Protein AF-B0WN10-F1 (afdb_monomer_lite)

Organism: Culex quinquefasciatus (NCBI:txid7176)

Sequence (92 aa):
MTGKKSQITLYSRMWEYMNSRKHVFVKTYDEGIRRVRTSKGKYALLIESPKNDYTNEREPCDTMKVGRNLDAKGFGIATPLGSPLRENWVAF

Structure (mmCIF, N/CA/C/O backbone):
data_AF-B0WN10-F1
#
_entry.id   AF-B0WN10-F1
#
loop_
_atom_site.group_PDB
_atom_site.id
_atom_site.type_symbol
_atom_site.label_atom_id
_atom_site.label_alt_id
_atom_site.label_comp_id
_atom_site.label_asym_id
_atom_site.label_entity_id
_atom_site.label_seq_id
_atom_site.pdbx_PDB_ins_code
_atom_site.Cartn_x
_atom_site.Cartn_y
_atom_site.Cartn_z
_atom_site.occupancy
_atom_site.B_iso_or_equiv
_atom_site.auth_seq_id
_atom_site.auth_comp_id
_atom_site.auth_asym_id
_atom_site.auth_atom_id
_atom_site.pdbx_PDB_model_num
ATOM 1 N N . MET A 1 1 ? 6.554 -2.924 -0.831 1.00 52.62 1 MET A N 1
ATOM 2 C CA . MET A 1 1 ? 7.640 -3.129 0.156 1.00 52.62 1 MET A CA 1
ATOM 3 C C . MET A 1 1 ? 7.635 -4.593 0.587 1.00 52.62 1 MET A C 1
ATOM 5 O O . MET A 1 1 ? 6.658 -5.024 1.180 1.00 52.62 1 MET A O 1
ATOM 9 N N . THR A 1 2 ? 8.643 -5.402 0.252 1.00 58.62 2 THR A N 1
ATOM 10 C CA . THR A 1 2 ? 8.702 -6.793 0.745 1.00 58.62 2 THR A CA 1
ATOM 11 C C . THR A 1 2 ? 9.470 -6.813 2.060 1.00 58.62 2 THR A C 1
ATOM 13 O O . THR A 1 2 ? 10.690 -6.963 2.056 1.00 58.62 2 THR A O 1
ATOM 16 N N . GLY A 1 3 ? 8.771 -6.642 3.186 1.00 63.41 3 GLY A N 1
ATOM 17 C CA . GLY A 1 3 ? 9.400 -6.610 4.514 1.00 63.41 3 GLY A CA 1
ATOM 18 C C . GLY A 1 3 ? 10.232 -7.861 4.836 1.00 63.41 3 GLY A C 1
ATOM 19 O O . GLY A 1 3 ? 11.244 -7.757 5.514 1.00 63.41 3 GLY A O 1
ATOM 20 N N . LYS A 1 4 ? 9.909 -9.009 4.216 1.00 62.97 4 LYS A N 1
ATOM 21 C CA . LYS A 1 4 ? 10.691 -10.259 4.278 1.00 62.97 4 LYS A CA 1
ATOM 22 C C . LYS A 1 4 ? 12.164 -10.119 3.848 1.00 62.97 4 LYS A C 1
ATOM 24 O O . LYS A 1 4 ? 12.982 -10.927 4.264 1.00 62.97 4 LYS A O 1
ATOM 29 N N . LYS A 1 5 ? 12.499 -9.147 2.989 1.00 67.81 5 LYS A N 1
ATOM 30 C CA . LYS A 1 5 ? 13.864 -8.922 2.466 1.00 67.81 5 LYS A CA 1
ATOM 31 C C . LYS A 1 5 ? 14.514 -7.640 3.002 1.00 67.81 5 LYS A C 1
ATOM 33 O O . LYS A 1 5 ? 15.558 -7.235 2.500 1.00 67.81 5 LYS A O 1
ATOM 38 N N . SER A 1 6 ? 13.881 -6.960 3.956 1.00 77.50 6 SER A N 1
ATOM 39 C CA . SER A 1 6 ? 14.424 -5.713 4.488 1.00 77.50 6 SER A CA 1
ATOM 40 C C . SER A 1 6 ? 15.628 -5.976 5.392 1.00 77.50 6 SER A C 1
ATOM 42 O O . SER A 1 6 ? 15.551 -6.805 6.291 1.00 77.50 6 SER A O 1
ATOM 44 N N . GLN A 1 7 ? 16.708 -5.217 5.193 1.00 78.75 7 GLN A N 1
ATOM 45 C CA . GLN A 1 7 ? 17.874 -5.189 6.092 1.00 78.75 7 GLN A CA 1
ATOM 46 C C . GLN A 1 7 ? 17.693 -4.199 7.257 1.00 78.75 7 GLN A C 1
ATOM 48 O O . GLN A 1 7 ? 18.504 -4.141 8.174 1.00 78.75 7 GLN A O 1
ATOM 53 N N . ILE A 1 8 ? 16.616 -3.406 7.236 1.00 85.62 8 ILE A N 1
ATOM 54 C CA . ILE A 1 8 ? 16.276 -2.460 8.302 1.00 85.62 8 ILE A CA 1
ATOM 55 C C . ILE A 1 8 ? 15.423 -3.179 9.350 1.00 85.62 8 ILE A C 1
ATOM 57 O O . ILE A 1 8 ? 14.288 -3.570 9.059 1.00 85.62 8 ILE A O 1
ATOM 61 N N . THR A 1 9 ? 15.942 -3.278 10.578 1.00 88.75 9 THR A N 1
ATOM 62 C CA . THR A 1 9 ? 15.335 -3.995 11.718 1.00 88.75 9 THR A CA 1
ATOM 63 C C . THR A 1 9 ? 13.883 -3.600 11.984 1.00 88.75 9 THR A C 1
ATOM 65 O O . THR A 1 9 ? 13.048 -4.453 12.281 1.00 88.75 9 THR A O 1
ATOM 68 N N . LEU A 1 10 ? 13.553 -2.311 11.850 1.00 89.88 10 LEU A N 1
ATOM 69 C CA . LEU A 1 10 ? 12.189 -1.813 12.042 1.00 89.88 10 LEU A CA 1
ATOM 70 C C . LEU A 1 10 ? 11.197 -2.467 11.067 1.00 89.88 10 LEU A C 1
ATOM 72 O O . LEU A 1 10 ? 10.134 -2.929 11.475 1.00 89.88 10 LEU A O 1
ATOM 76 N N . TYR A 1 11 ? 11.551 -2.547 9.786 1.00 90.88 11 TYR A N 1
ATOM 77 C CA . TYR A 1 11 ? 10.683 -3.110 8.752 1.00 90.88 11 TYR A CA 1
ATOM 78 C C . TYR A 1 11 ? 10.552 -4.630 8.872 1.00 90.88 11 TYR A C 1
ATOM 80 O O . TYR A 1 11 ? 9.488 -5.174 8.571 1.00 90.88 11 TYR A O 1
ATOM 88 N N . SER A 1 12 ? 11.592 -5.306 9.363 1.00 90.38 12 SER A N 1
ATOM 89 C CA . SER A 1 12 ? 11.540 -6.737 9.676 1.00 90.38 12 SER A CA 1
ATOM 90 C C . SER A 1 12 ? 10.549 -7.017 10.810 1.00 90.38 12 SER A C 1
ATOM 92 O O . SER A 1 12 ? 9.679 -7.872 10.660 1.00 90.38 12 SER A O 1
ATOM 94 N N . ARG A 1 13 ? 10.564 -6.212 11.884 1.00 92.38 13 ARG A N 1
ATOM 95 C CA . ARG A 1 13 ? 9.573 -6.308 12.976 1.00 92.38 13 ARG A CA 1
ATOM 96 C C . ARG A 1 13 ? 8.144 -6.023 12.502 1.00 92.38 13 ARG A C 1
ATOM 98 O O . ARG A 1 13 ? 7.214 -6.740 12.867 1.00 92.38 13 ARG A O 1
ATOM 105 N N . MET A 1 14 ? 7.954 -5.005 11.656 1.00 93.38 14 MET A N 1
ATOM 106 C CA . MET A 1 14 ? 6.645 -4.732 11.040 1.00 93.38 14 MET A CA 1
ATOM 107 C C . MET A 1 14 ? 6.156 -5.933 10.220 1.00 93.38 14 MET A C 1
ATOM 109 O O . MET A 1 14 ? 4.986 -6.310 10.296 1.00 93.38 14 MET A O 1
ATOM 113 N N . TRP A 1 15 ? 7.050 -6.555 9.449 1.00 92.75 15 TRP A N 1
ATOM 114 C CA . TRP A 1 15 ? 6.734 -7.747 8.671 1.00 92.75 15 TRP A CA 1
ATOM 115 C C . TRP A 1 15 ? 6.343 -8.936 9.547 1.00 92.75 15 TRP A C 1
ATOM 117 O O . TRP A 1 15 ? 5.345 -9.583 9.249 1.00 92.75 15 TRP A O 1
ATOM 127 N N . GLU A 1 16 ? 7.065 -9.213 10.631 1.00 93.56 16 GLU A N 1
ATOM 128 C CA . GLU A 1 16 ? 6.724 -10.282 11.582 1.00 93.56 16 GLU A CA 1
ATOM 129 C C . GLU A 1 16 ? 5.330 -10.081 12.194 1.00 93.56 16 GLU A C 1
ATOM 131 O O . GLU A 1 16 ? 4.519 -11.016 12.248 1.00 93.56 16 GLU A O 1
ATOM 136 N N . TYR A 1 17 ? 5.004 -8.843 12.578 1.00 95.12 17 TYR A N 1
ATOM 137 C CA . TYR A 1 17 ? 3.680 -8.490 13.088 1.00 95.12 17 TYR A CA 1
ATOM 138 C C . TYR A 1 17 ? 2.576 -8.762 12.058 1.00 95.12 17 TYR A C 1
ATOM 140 O O . TYR A 1 17 ? 1.566 -9.386 12.392 1.00 95.12 17 TYR A O 1
ATOM 148 N N . MET A 1 18 ? 2.769 -8.328 10.807 1.00 95.50 18 MET A N 1
ATOM 149 C CA . MET A 1 18 ? 1.791 -8.549 9.737 1.00 95.50 18 MET A CA 1
ATOM 150 C C . MET A 1 18 ? 1.692 -10.030 9.358 1.00 95.50 18 MET A C 1
ATOM 152 O O . MET A 1 18 ? 0.601 -10.573 9.208 1.00 95.50 18 MET A O 1
ATOM 156 N N . ASN A 1 19 ? 2.826 -10.722 9.248 1.00 93.62 19 ASN A N 1
ATOM 157 C CA . ASN A 1 19 ? 2.882 -12.112 8.812 1.00 93.62 19 ASN A CA 1
ATOM 158 C C . ASN A 1 19 ? 2.239 -13.078 9.820 1.00 93.62 19 ASN A C 1
ATOM 160 O O . ASN A 1 19 ? 1.630 -14.061 9.390 1.00 93.62 19 ASN A O 1
ATOM 164 N N . SER A 1 20 ? 2.335 -12.783 11.122 1.00 96.62 20 SER A N 1
ATOM 165 C CA . SER A 1 20 ? 1.654 -13.530 12.192 1.00 96.62 20 SER A CA 1
ATOM 166 C C . SER A 1 20 ? 0.142 -13.270 12.256 1.00 96.62 20 SER A C 1
ATOM 168 O O . SER A 1 20 ? -0.589 -14.063 12.844 1.00 96.62 20 SER A O 1
ATOM 170 N N . ARG A 1 21 ? -0.363 -12.200 11.624 1.00 96.75 21 ARG A N 1
ATOM 171 C CA . ARG A 1 21 ? -1.780 -11.799 11.656 1.00 96.75 21 ARG A CA 1
ATOM 172 C C . ARG A 1 21 ? -2.349 -11.680 10.249 1.00 96.75 21 ARG A C 1
ATOM 174 O O . ARG A 1 21 ? -2.548 -10.587 9.737 1.00 96.75 21 ARG A O 1
ATOM 181 N N . LYS A 1 22 ? -2.688 -12.811 9.627 1.00 94.25 22 LYS A N 1
ATOM 182 C CA . LYS A 1 22 ? -3.160 -12.842 8.226 1.00 94.25 22 LYS A CA 1
ATOM 183 C C . LYS A 1 22 ? -4.356 -11.925 7.936 1.00 94.25 22 LYS A C 1
ATOM 185 O O . LYS A 1 22 ? -4.463 -11.403 6.835 1.00 94.25 2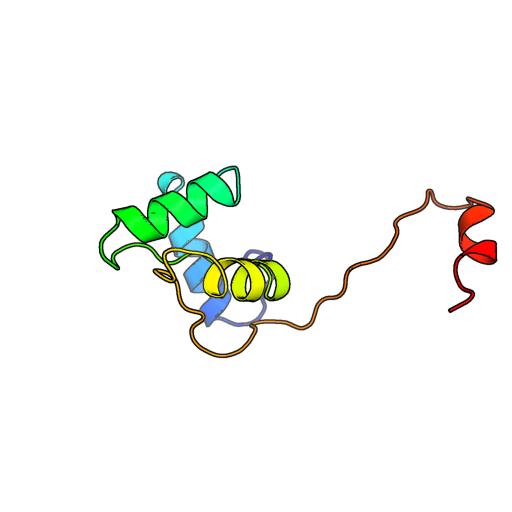2 LYS A O 1
ATOM 190 N N . HIS A 1 23 ? -5.204 -11.670 8.930 1.00 95.06 23 HIS A N 1
ATOM 191 C CA . HIS A 1 23 ? -6.368 -10.794 8.802 1.00 95.06 23 HIS A CA 1
ATOM 192 C C . HIS A 1 23 ? -6.029 -9.305 8.603 1.00 95.06 23 HIS A C 1
ATOM 194 O O . HIS A 1 23 ? -6.952 -8.525 8.388 1.00 95.06 23 HIS A O 1
ATOM 200 N N . VAL A 1 24 ? -4.769 -8.860 8.724 1.00 96.75 24 VAL A N 1
ATOM 201 C CA . VAL A 1 24 ? -4.394 -7.450 8.468 1.00 96.75 24 VAL A CA 1
ATOM 202 C C . VAL A 1 24 ? -4.182 -7.155 6.982 1.00 96.75 24 VAL A C 1
ATOM 204 O O . VAL A 1 24 ? -4.205 -5.989 6.589 1.00 96.75 24 VAL A O 1
ATOM 207 N N . PHE A 1 25 ? -3.997 -8.195 6.163 1.00 97.19 25 PHE A N 1
ATOM 208 C CA . PHE A 1 25 ? -3.878 -8.071 4.715 1.00 97.19 25 PHE A CA 1
ATOM 209 C C . PHE A 1 25 ? -5.255 -7.916 4.065 1.00 97.19 25 PHE A C 1
ATOM 211 O O . PHE A 1 25 ? -6.252 -8.441 4.558 1.00 97.19 25 PHE A O 1
ATOM 218 N N . VAL A 1 26 ? -5.280 -7.205 2.943 1.00 97.62 26 VAL A N 1
ATOM 219 C CA . VAL A 1 26 ? -6.451 -6.979 2.088 1.00 97.62 26 VAL A CA 1
ATOM 220 C C . VAL A 1 26 ? -6.087 -7.350 0.654 1.00 97.62 26 VAL A C 1
ATOM 222 O O . VAL A 1 26 ? -4.904 -7.361 0.302 1.00 97.62 26 VAL A O 1
ATOM 225 N N . LYS A 1 27 ? -7.079 -7.679 -0.174 1.00 96.62 27 LYS A N 1
ATOM 226 C CA . LYS A 1 27 ? -6.843 -8.134 -1.555 1.00 96.62 27 LYS A CA 1
ATOM 227 C C . LYS A 1 27 ? -6.763 -6.988 -2.557 1.00 96.62 27 LYS A C 1
ATOM 229 O O . LYS A 1 27 ? -6.123 -7.134 -3.592 1.00 96.62 27 LYS A O 1
ATOM 234 N N . THR A 1 28 ? -7.434 -5.875 -2.271 1.00 97.81 28 THR A N 1
ATOM 235 C CA . THR A 1 28 ? -7.560 -4.736 -3.190 1.00 97.81 28 THR A CA 1
ATOM 236 C C . THR A 1 28 ? -7.361 -3.410 -2.465 1.00 97.81 28 THR A C 1
ATOM 238 O O . THR A 1 28 ? -7.519 -3.327 -1.243 1.00 97.81 28 THR A O 1
ATOM 241 N N . TYR A 1 29 ? -7.048 -2.355 -3.224 1.00 96.94 29 TYR A N 1
ATOM 242 C CA . TYR A 1 29 ? -6.957 -1.002 -2.674 1.00 96.94 29 TYR A CA 1
ATOM 243 C C . TYR A 1 29 ? -8.280 -0.549 -2.058 1.00 96.94 29 TYR A C 1
ATOM 245 O O . TYR A 1 29 ? -8.271 -0.045 -0.941 1.00 96.94 29 TYR A O 1
ATO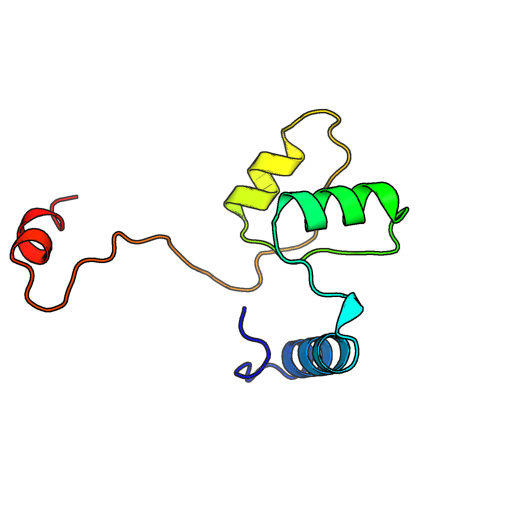M 253 N N . ASP A 1 30 ? -9.406 -0.771 -2.737 1.00 97.12 30 ASP A N 1
ATOM 254 C CA . ASP A 1 30 ? -10.713 -0.294 -2.271 1.00 97.12 30 ASP A CA 1
ATOM 255 C C . ASP A 1 30 ? -11.132 -0.969 -0.960 1.00 97.12 30 ASP A C 1
ATOM 257 O O . ASP A 1 30 ? -11.645 -0.311 -0.053 1.00 97.12 30 ASP A O 1
ATOM 261 N N . GLU A 1 31 ? -10.839 -2.265 -0.805 1.00 98.12 31 GLU A N 1
ATOM 262 C CA . GLU A 1 31 ? -11.033 -2.978 0.459 1.00 98.12 31 GLU A CA 1
ATOM 263 C C . GLU A 1 31 ? -10.199 -2.354 1.587 1.00 98.12 31 GLU A C 1
ATOM 265 O O . GLU A 1 31 ? -10.723 -2.095 2.674 1.00 98.12 31 GLU A O 1
ATOM 270 N N . GLY A 1 32 ? -8.918 -2.079 1.322 1.00 97.81 32 GLY A N 1
ATOM 271 C CA . GLY A 1 32 ? -8.008 -1.445 2.274 1.00 97.81 32 GLY A CA 1
ATOM 272 C C . GLY A 1 32 ? -8.440 -0.036 2.667 1.00 97.81 32 GLY A C 1
ATOM 273 O O . GLY A 1 32 ? -8.499 0.273 3.856 1.00 97.81 32 GLY A O 1
ATOM 274 N N . ILE A 1 33 ? -8.783 0.800 1.687 1.00 97.81 33 ILE A N 1
ATOM 275 C CA . ILE A 1 33 ? -9.228 2.185 1.891 1.00 97.81 33 ILE A CA 1
ATOM 276 C C . ILE A 1 33 ? -10.520 2.196 2.707 1.00 97.81 33 ILE A C 1
ATOM 278 O O . ILE A 1 33 ? -10.605 2.885 3.723 1.00 97.81 33 ILE A O 1
ATOM 282 N N . ARG A 1 34 ? -11.508 1.369 2.339 1.00 97.81 34 ARG A N 1
ATOM 283 C CA . ARG A 1 34 ? -12.749 1.231 3.113 1.00 97.81 34 ARG A CA 1
ATOM 284 C C . ARG A 1 34 ? -12.459 0.807 4.549 1.00 97.81 34 ARG A C 1
ATOM 286 O O . ARG A 1 34 ? -13.038 1.366 5.474 1.00 97.81 34 ARG A O 1
ATOM 293 N N . ARG A 1 35 ? -11.543 -0.143 4.751 1.00 98.19 35 ARG A N 1
ATOM 294 C CA . ARG A 1 35 ? -11.167 -0.601 6.091 1.00 98.19 35 ARG A CA 1
ATOM 295 C C . ARG A 1 35 ? -10.526 0.507 6.919 1.00 98.19 35 ARG A C 1
ATOM 297 O O . ARG A 1 35 ? -10.853 0.604 8.098 1.00 98.19 35 ARG A O 1
ATOM 304 N N . VAL A 1 36 ? -9.659 1.340 6.341 1.00 98.06 36 VAL A N 1
ATOM 305 C CA . VAL A 1 36 ? -9.108 2.525 7.028 1.00 98.06 36 VAL A CA 1
ATOM 306 C C . VAL A 1 36 ? -10.248 3.425 7.511 1.00 98.06 36 VAL A C 1
ATOM 308 O O . VAL A 1 36 ? -10.326 3.708 8.708 1.00 98.06 36 VAL A O 1
ATOM 311 N N . ARG A 1 37 ? -11.183 3.770 6.616 1.00 97.38 37 ARG A N 1
ATOM 312 C CA . ARG A 1 37 ? -12.335 4.642 6.907 1.00 97.38 37 ARG A CA 1
ATOM 313 C C . ARG A 1 37 ? -13.216 4.104 8.036 1.00 97.38 37 ARG A C 1
ATOM 315 O O . ARG A 1 37 ? -13.567 4.827 8.964 1.00 97.38 37 ARG A O 1
ATOM 322 N N . THR A 1 38 ? -13.536 2.811 8.016 1.00 97.62 38 THR A N 1
ATOM 323 C CA . THR A 1 38 ? -14.448 2.207 9.002 1.00 97.62 38 THR A CA 1
ATOM 324 C C . THR A 1 38 ? -13.776 1.833 10.323 1.00 97.62 38 THR A C 1
ATOM 326 O O . THR A 1 38 ? -14.467 1.554 11.300 1.00 97.62 38 THR A O 1
ATOM 329 N N . SER A 1 39 ? -12.440 1.813 10.387 1.00 97.50 39 SER A N 1
ATOM 330 C CA . SER A 1 39 ? -11.699 1.355 11.575 1.00 97.50 39 SER A CA 1
ATOM 331 C C . SER A 1 39 ? -11.473 2.435 12.634 1.00 97.50 39 SER A C 1
ATOM 333 O O . SER A 1 39 ? -10.814 2.153 13.634 1.00 97.50 39 SER A O 1
ATOM 335 N N . LYS A 1 40 ? -11.977 3.664 12.448 1.00 95.44 40 LYS A N 1
ATOM 336 C CA . LYS A 1 40 ? -11.870 4.761 13.435 1.00 95.44 40 LYS A CA 1
ATOM 337 C C . LYS A 1 40 ? -10.428 4.966 13.943 1.00 95.44 40 LYS A C 1
ATOM 339 O O . LYS A 1 40 ? -10.176 5.026 15.146 1.00 95.44 40 LYS A O 1
ATOM 344 N N . GLY A 1 41 ? -9.461 4.968 13.020 1.00 95.06 41 GLY A N 1
ATOM 345 C CA . GLY A 1 41 ? -8.033 5.141 13.325 1.00 95.06 41 GLY A CA 1
ATOM 346 C C . GLY A 1 41 ? -7.318 3.912 13.906 1.00 95.06 41 GLY A C 1
ATOM 347 O O . GLY A 1 41 ? -6.165 4.015 14.314 1.00 95.06 41 GLY A O 1
ATOM 348 N N . LYS A 1 42 ? -7.962 2.737 13.958 1.00 96.81 42 LYS A N 1
ATOM 349 C CA . LYS A 1 42 ? -7.352 1.483 14.454 1.00 96.81 42 LYS A CA 1
ATOM 350 C C . LYS A 1 42 ? -6.698 0.626 13.368 1.00 96.81 42 LYS A C 1
ATOM 352 O O . LYS A 1 42 ? -6.155 -0.432 13.672 1.00 96.81 42 LYS A O 1
ATOM 357 N N . TYR A 1 43 ? -6.740 1.073 12.115 1.00 97.44 43 TYR A N 1
ATOM 358 C CA . TYR A 1 43 ? -6.102 0.406 10.986 1.00 97.44 43 TYR A CA 1
ATOM 359 C C . TYR A 1 43 ? -5.380 1.433 10.117 1.00 97.44 43 TYR A C 1
ATOM 361 O O . TYR A 1 43 ? -5.976 2.429 9.712 1.00 97.44 43 TYR A O 1
ATOM 369 N N . ALA A 1 44 ? -4.107 1.168 9.830 1.00 97.19 44 ALA A N 1
ATOM 370 C CA . ALA A 1 44 ? -3.298 1.926 8.888 1.00 97.19 44 ALA A CA 1
ATOM 371 C C . ALA A 1 44 ? -2.968 1.036 7.688 1.00 97.19 44 ALA A C 1
ATOM 373 O O . ALA A 1 44 ? -2.729 -0.164 7.846 1.00 97.19 44 ALA A O 1
ATOM 374 N N . LEU A 1 45 ? -2.943 1.630 6.497 1.00 97.31 45 LEU A N 1
ATOM 375 C CA . LEU A 1 45 ? -2.692 0.926 5.248 1.00 97.31 45 LEU A CA 1
ATOM 376 C C . LEU A 1 45 ? -1.402 1.443 4.603 1.00 97.31 45 LEU A C 1
ATOM 378 O O . LEU A 1 45 ? -1.202 2.648 4.472 1.00 97.31 45 LEU A O 1
ATOM 382 N N . LEU A 1 46 ? -0.538 0.519 4.180 1.00 96.12 46 LEU A N 1
ATOM 383 C CA . LEU A 1 46 ? 0.652 0.827 3.389 1.00 96.12 46 LEU A CA 1
ATOM 384 C C . LEU A 1 46 ? 0.320 0.648 1.901 1.00 96.12 46 LEU A C 1
ATOM 386 O O . LEU A 1 46 ? -0.015 -0.460 1.486 1.00 96.12 46 LEU A O 1
ATOM 390 N N . ILE A 1 47 ? 0.429 1.721 1.115 1.00 95.75 47 ILE A N 1
ATOM 391 C CA . ILE A 1 47 ? 0.183 1.761 -0.341 1.00 95.75 47 ILE A CA 1
ATOM 392 C C . ILE A 1 47 ? 1.214 2.657 -1.038 1.00 95.75 47 ILE A C 1
ATOM 394 O O . ILE A 1 47 ? 1.927 3.421 -0.384 1.00 95.75 47 ILE A O 1
ATOM 398 N N . GLU A 1 48 ? 1.297 2.570 -2.363 1.00 95.25 48 GLU A N 1
ATOM 399 C CA . GLU A 1 48 ? 2.139 3.428 -3.196 1.00 95.25 48 GLU A CA 1
ATOM 400 C C . GLU A 1 48 ? 1.734 4.905 -3.089 1.00 95.25 48 GLU A C 1
ATOM 402 O O . GLU A 1 48 ? 0.548 5.237 -3.005 1.00 95.25 48 GLU A O 1
ATOM 407 N N . SER A 1 49 ? 2.722 5.808 -3.146 1.00 96.06 49 SER A N 1
ATOM 408 C CA . SER A 1 49 ? 2.472 7.240 -2.959 1.00 96.06 49 SER A CA 1
ATOM 409 C C . SER A 1 49 ? 1.482 7.838 -3.963 1.00 96.06 49 SER A C 1
ATOM 411 O O . SER A 1 49 ? 0.590 8.536 -3.494 1.00 96.06 49 SER A O 1
ATOM 413 N N . PRO A 1 50 ? 1.506 7.522 -5.278 1.00 95.69 50 PRO A N 1
ATOM 414 C CA . PRO A 1 50 ? 0.558 8.130 -6.213 1.00 95.69 50 PRO A CA 1
ATOM 415 C C . PRO A 1 50 ? -0.891 7.732 -5.917 1.00 95.69 50 PRO A C 1
ATOM 417 O O . PRO A 1 50 ? -1.798 8.549 -6.026 1.00 95.69 50 PRO A O 1
ATOM 420 N N . LYS A 1 51 ? -1.122 6.484 -5.481 1.00 96.38 51 LYS A N 1
ATOM 421 C CA . LYS A 1 51 ? -2.460 6.026 -5.088 1.00 96.38 51 LYS A CA 1
ATOM 422 C C . LYS A 1 51 ? -2.913 6.673 -3.779 1.00 96.38 51 LYS A C 1
ATOM 424 O O . LYS A 1 51 ? -4.101 6.960 -3.636 1.00 96.38 51 LYS A O 1
ATOM 429 N N . ASN A 1 52 ? -1.993 6.892 -2.840 1.00 97.00 52 ASN A N 1
ATOM 430 C CA . ASN A 1 52 ? -2.273 7.586 -1.585 1.00 97.00 52 ASN A CA 1
ATOM 431 C C . ASN A 1 52 ? -2.678 9.041 -1.836 1.00 97.00 52 ASN A C 1
ATOM 433 O O . ASN A 1 52 ? -3.759 9.449 -1.422 1.00 97.00 52 ASN A O 1
ATOM 437 N N . ASP A 1 53 ? -1.851 9.777 -2.579 1.00 96.44 53 ASP A N 1
ATOM 438 C CA . ASP A 1 53 ? -2.078 11.185 -2.908 1.00 96.44 53 ASP A CA 1
ATOM 439 C C . ASP A 1 53 ? -3.416 11.336 -3.665 1.00 96.44 53 ASP A C 1
ATOM 441 O O . ASP A 1 53 ? -4.294 12.067 -3.212 1.00 96.44 53 ASP A O 1
ATOM 445 N N . TYR A 1 54 ? -3.660 10.496 -4.684 1.00 96.81 54 TYR A N 1
ATOM 446 C CA . TYR A 1 54 ? -4.947 10.451 -5.392 1.00 96.81 54 TYR A CA 1
ATOM 447 C C . TYR A 1 54 ? -6.144 10.174 -4.474 1.00 96.81 54 TYR A C 1
ATOM 449 O O . TYR A 1 54 ? -7.212 10.733 -4.675 1.00 96.81 54 TYR A O 1
ATOM 457 N N . THR A 1 55 ? -6.017 9.274 -3.496 1.00 97.31 55 THR A N 1
ATOM 458 C CA . THR A 1 55 ? -7.147 8.931 -2.614 1.00 97.31 55 THR A CA 1
ATOM 459 C C . THR A 1 55 ? -7.460 10.065 -1.638 1.00 97.31 55 THR A C 1
ATOM 461 O O . THR A 1 55 ? -8.632 10.324 -1.383 1.00 97.31 55 THR A O 1
ATOM 464 N N . ASN A 1 56 ? -6.437 10.758 -1.128 1.00 96.12 56 ASN A N 1
ATOM 465 C CA . ASN A 1 56 ? -6.607 11.869 -0.186 1.00 96.12 56 ASN A CA 1
ATOM 466 C C . ASN A 1 56 ? -7.254 13.103 -0.827 1.00 96.12 56 ASN A C 1
ATOM 468 O O . ASN A 1 56 ? -7.945 13.849 -0.144 1.00 96.12 56 ASN A O 1
ATOM 472 N N . GLU A 1 57 ? -7.052 13.308 -2.127 1.00 96.94 57 GLU A N 1
ATOM 473 C CA . GLU A 1 57 ? -7.639 14.422 -2.886 1.00 96.94 57 GLU A CA 1
ATOM 474 C C . GLU A 1 57 ? -9.084 14.153 -3.340 1.00 96.94 57 GLU A C 1
ATOM 476 O O . GLU A 1 57 ? -9.672 14.942 -4.082 1.00 96.94 57 GLU A O 1
ATOM 481 N N . ARG A 1 58 ? -9.676 13.023 -2.933 1.00 96.38 58 ARG A N 1
ATOM 482 C CA . ARG A 1 58 ? -11.017 12.606 -3.356 1.00 96.38 58 ARG A CA 1
ATOM 483 C C . ARG A 1 58 ? -11.988 12.664 -2.192 1.00 96.38 58 ARG A C 1
ATOM 485 O O . ARG A 1 58 ? -11.661 12.303 -1.062 1.00 96.38 58 ARG A O 1
ATOM 492 N N . GLU A 1 59 ? -13.221 13.054 -2.501 1.00 94.38 59 GLU A N 1
ATOM 493 C CA . GLU A 1 59 ? -14.309 13.038 -1.531 1.00 94.38 59 GLU A CA 1
ATOM 494 C C . GLU A 1 59 ? -14.449 11.650 -0.864 1.00 94.38 59 GLU A C 1
ATOM 496 O O . GLU A 1 59 ? -14.262 10.613 -1.518 1.00 94.38 59 GLU A O 1
ATOM 501 N N . PRO A 1 60 ? -14.770 11.600 0.440 1.00 95.69 60 PRO A N 1
ATOM 502 C CA . PRO A 1 60 ? -15.095 12.728 1.319 1.00 95.69 60 PRO A CA 1
ATOM 503 C C . PRO A 1 60 ? -13.873 13.340 2.045 1.00 95.69 60 PRO A C 1
ATOM 505 O O . PRO A 1 60 ? -14.041 13.923 3.112 1.00 95.69 60 PRO A O 1
ATOM 508 N N . CYS A 1 61 ? -12.653 13.211 1.502 1.00 95.44 61 CYS A N 1
ATOM 509 C CA . CYS A 1 61 ? -11.411 13.746 2.089 1.00 95.44 61 CYS A CA 1
ATOM 510 C C . CYS A 1 61 ? -11.139 13.227 3.515 1.00 95.44 61 CYS A C 1
ATOM 512 O O . CYS A 1 61 ? -10.660 13.945 4.391 1.00 95.44 61 CYS A O 1
ATOM 514 N N . ASP A 1 62 ? -11.471 11.960 3.754 1.00 96.25 62 ASP A N 1
ATOM 515 C CA . ASP A 1 62 ? -11.426 11.289 5.057 1.00 96.25 62 ASP A CA 1
ATOM 516 C C . ASP A 1 62 ? -10.178 10.408 5.253 1.00 96.25 62 ASP A C 1
ATOM 518 O O . ASP A 1 62 ? -10.109 9.593 6.177 1.00 96.25 62 ASP A O 1
ATOM 522 N N . THR A 1 63 ? -9.182 10.563 4.382 1.00 96.50 63 THR A N 1
ATOM 523 C CA . THR A 1 63 ? -7.888 9.882 4.459 1.00 96.50 63 THR A CA 1
ATOM 524 C C . THR A 1 63 ? -6.747 10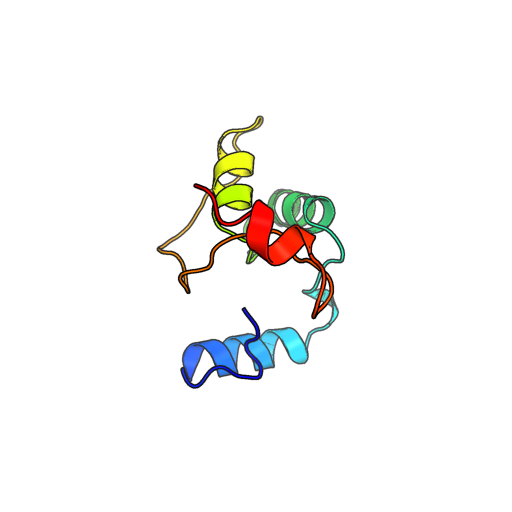.895 4.480 1.00 96.50 63 THR A C 1
ATOM 526 O O . THR A 1 63 ? -6.883 12.023 4.013 1.00 96.50 63 THR A O 1
ATOM 529 N N . MET A 1 64 ? -5.600 10.498 5.035 1.00 96.25 64 MET A N 1
ATOM 530 C CA . MET A 1 64 ? -4.397 11.330 5.041 1.00 96.25 64 MET A CA 1
ATOM 531 C C . MET A 1 64 ? -3.132 10.495 4.871 1.00 96.25 64 MET A C 1
ATOM 533 O O . MET A 1 64 ? -3.005 9.393 5.412 1.00 96.25 64 MET A O 1
ATOM 537 N N . LYS A 1 65 ? -2.151 11.066 4.172 1.00 96.19 65 LYS A N 1
ATOM 538 C CA . LYS A 1 65 ? -0.784 10.552 4.120 1.00 96.19 65 LYS A CA 1
ATOM 539 C C . LYS A 1 65 ? -0.020 10.983 5.364 1.00 96.19 65 LYS A C 1
ATOM 541 O O . LYS A 1 65 ? -0.065 12.143 5.763 1.00 96.19 65 LYS A O 1
ATOM 546 N N . VAL A 1 66 ? 0.717 10.046 5.955 1.00 95.81 66 VAL A N 1
ATOM 547 C CA . VAL A 1 66 ? 1.507 10.288 7.165 1.00 95.81 66 VAL A CA 1
ATOM 548 C C . VAL A 1 66 ? 2.968 9.960 6.902 1.00 95.81 66 VAL A C 1
ATOM 550 O O . VAL A 1 66 ? 3.300 8.848 6.497 1.00 95.81 66 VAL A O 1
ATOM 553 N N . GLY A 1 67 ? 3.842 10.925 7.184 1.00 94.56 67 GLY A N 1
ATOM 554 C CA . GLY A 1 67 ? 5.285 10.768 7.043 1.00 94.56 67 GLY A CA 1
ATOM 555 C C . GLY A 1 67 ? 5.777 10.773 5.592 1.00 94.56 67 GLY A C 1
ATOM 556 O O . GLY A 1 67 ? 5.078 11.165 4.659 1.00 94.56 67 GLY A O 1
ATOM 557 N N . ARG A 1 68 ? 7.038 10.363 5.424 1.00 93.88 68 ARG A N 1
ATOM 558 C CA . ARG A 1 68 ? 7.726 10.278 4.129 1.00 93.88 68 ARG A CA 1
ATOM 559 C C . ARG A 1 68 ? 7.559 8.892 3.498 1.00 93.88 68 ARG A C 1
ATOM 561 O O . ARG A 1 68 ? 7.259 7.923 4.194 1.00 93.88 68 ARG A O 1
ATOM 568 N N . ASN A 1 69 ? 7.834 8.789 2.200 1.00 92.75 69 ASN A N 1
ATOM 569 C CA . ASN A 1 69 ? 7.889 7.500 1.509 1.00 92.75 69 ASN A CA 1
ATOM 570 C C . ASN A 1 69 ? 8.988 6.601 2.110 1.00 92.75 69 ASN A C 1
ATOM 572 O O . ASN A 1 69 ? 10.046 7.085 2.514 1.00 92.75 69 ASN A O 1
ATOM 576 N N . LEU A 1 70 ? 8.727 5.291 2.165 1.00 90.06 70 LEU A N 1
ATOM 577 C CA . LEU A 1 70 ? 9.644 4.297 2.745 1.00 90.06 70 LEU A CA 1
ATOM 578 C C . LEU A 1 70 ? 10.751 3.870 1.771 1.00 90.06 70 LEU A C 1
ATOM 580 O O . LEU A 1 70 ? 11.804 3.402 2.193 1.00 90.06 70 LEU A O 1
ATOM 584 N N . ASP A 1 71 ? 10.495 4.004 0.474 1.00 87.31 71 ASP A N 1
ATOM 585 C CA . ASP A 1 71 ? 11.419 3.720 -0.613 1.00 87.31 71 ASP A CA 1
ATOM 586 C C . ASP A 1 71 ? 11.160 4.666 -1.799 1.00 87.31 71 ASP A C 1
ATOM 588 O O . ASP A 1 71 ? 10.195 5.435 -1.810 1.00 87.31 71 ASP A O 1
ATOM 592 N N . ALA A 1 72 ? 12.056 4.630 -2.785 1.00 88.38 72 ALA A N 1
ATOM 593 C CA . ALA A 1 72 ? 11.875 5.281 -4.076 1.00 88.38 72 ALA A CA 1
ATOM 594 C C . ALA A 1 72 ? 11.655 4.197 -5.137 1.00 88.38 72 ALA A C 1
ATOM 596 O O . ALA A 1 72 ? 12.509 3.332 -5.340 1.00 88.38 72 ALA A O 1
ATOM 597 N N . LYS A 1 73 ? 10.488 4.219 -5.785 1.00 88.50 73 LYS A N 1
ATOM 598 C CA . LYS A 1 73 ? 10.091 3.277 -6.838 1.00 88.50 73 LYS A CA 1
ATOM 599 C C . LYS A 1 73 ? 9.423 4.017 -7.982 1.00 88.50 73 LYS A C 1
ATOM 601 O O . LYS A 1 73 ? 8.736 5.006 -7.750 1.00 88.50 73 LYS A O 1
ATOM 606 N N . GLY A 1 74 ? 9.613 3.502 -9.192 1.00 89.88 74 GLY A N 1
ATOM 607 C CA . GLY A 1 74 ? 8.981 4.001 -10.408 1.00 89.88 74 GLY A CA 1
ATOM 608 C C . GLY A 1 74 ? 8.129 2.929 -11.080 1.00 89.88 74 GLY A C 1
ATOM 609 O O . GLY A 1 74 ? 8.338 1.732 -10.869 1.00 89.88 74 GLY A O 1
ATOM 610 N N . PHE A 1 75 ? 7.174 3.372 -11.892 1.00 92.06 75 PHE A N 1
ATOM 611 C CA . PHE A 1 75 ? 6.451 2.506 -12.818 1.00 92.06 75 PHE A CA 1
ATOM 612 C C . PHE A 1 75 ? 7.242 2.364 -14.120 1.00 92.06 75 PHE A C 1
ATOM 614 O O . PHE A 1 75 ? 7.922 3.296 -14.541 1.00 92.06 75 PHE A O 1
ATOM 621 N N . GLY A 1 76 ? 7.144 1.199 -14.756 1.00 90.44 76 GLY A N 1
ATOM 622 C CA . GLY A 1 76 ? 7.772 0.927 -16.043 1.00 90.44 76 GLY A CA 1
ATOM 623 C C . GLY A 1 76 ? 6.878 0.049 -16.908 1.00 90.44 76 GLY A C 1
ATOM 624 O O . GLY A 1 76 ? 6.058 -0.714 -16.393 1.00 90.44 76 GLY A O 1
ATOM 625 N N . ILE A 1 77 ? 7.043 0.158 -18.224 1.00 90.56 77 ILE A N 1
ATOM 626 C CA . ILE A 1 77 ? 6.346 -0.682 -19.197 1.00 90.56 77 ILE A CA 1
ATOM 627 C C . ILE A 1 77 ? 7.143 -1.981 -19.346 1.00 90.56 77 ILE A C 1
ATOM 629 O O . ILE A 1 77 ? 8.278 -1.973 -19.819 1.00 90.56 77 ILE A O 1
ATOM 633 N N . ALA A 1 78 ? 6.568 -3.101 -18.910 1.00 90.19 78 ALA A N 1
ATOM 634 C CA . ALA A 1 78 ? 7.211 -4.405 -19.020 1.00 90.19 78 ALA A CA 1
ATOM 635 C C . ALA A 1 78 ? 6.953 -5.023 -20.404 1.00 90.19 78 ALA A C 1
ATOM 637 O O . ALA A 1 78 ? 5.805 -5.217 -20.797 1.00 90.19 78 ALA A O 1
ATOM 638 N N . THR A 1 79 ? 8.023 -5.369 -21.119 1.00 90.88 79 THR A N 1
ATOM 639 C CA . THR A 1 79 ? 7.979 -6.125 -22.380 1.00 90.88 79 THR A CA 1
ATOM 640 C C . THR A 1 79 ? 8.633 -7.500 -22.194 1.00 90.88 79 THR A C 1
ATOM 642 O O . THR A 1 79 ? 9.501 -7.650 -21.327 1.00 90.88 79 THR A O 1
ATOM 645 N N . PRO A 1 80 ? 8.238 -8.529 -22.973 1.00 91.81 80 PRO A N 1
ATOM 646 C CA . PRO A 1 80 ? 8.940 -9.808 -22.966 1.00 91.81 80 PRO A CA 1
ATOM 647 C C . PRO A 1 80 ? 10.427 -9.638 -23.293 1.00 91.81 80 PRO A C 1
ATOM 649 O O . PRO A 1 80 ? 10.804 -8.789 -24.107 1.00 91.81 80 PRO A O 1
ATOM 652 N N . LEU A 1 81 ? 11.278 -10.467 -22.684 1.00 89.25 81 LEU A N 1
ATOM 653 C CA . LEU A 1 81 ? 12.709 -10.463 -22.977 1.00 89.25 81 LEU A CA 1
ATOM 654 C C . LEU A 1 81 ? 12.935 -10.779 -24.465 1.00 89.25 81 LEU A C 1
ATOM 656 O O . LEU A 1 81 ? 12.371 -11.737 -24.984 1.00 89.25 81 LEU A O 1
ATOM 660 N N . GLY A 1 82 ? 13.744 -9.962 -25.143 1.00 87.12 82 GLY A N 1
ATOM 661 C CA . GLY A 1 82 ? 13.999 -10.093 -26.583 1.00 87.12 82 GLY A 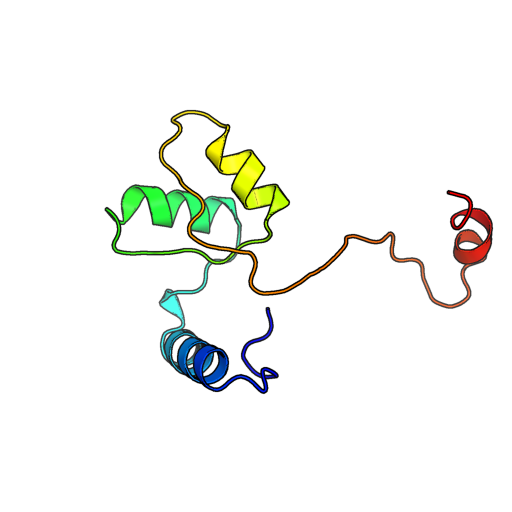CA 1
ATOM 662 C C . GLY A 1 82 ? 12.909 -9.507 -27.487 1.00 87.12 82 GLY A C 1
ATOM 663 O O . GLY A 1 82 ? 13.009 -9.631 -28.702 1.00 87.12 82 GLY A O 1
ATOM 664 N N . SER A 1 83 ? 11.876 -8.860 -26.932 1.00 88.38 83 SER A N 1
ATOM 665 C CA . SER A 1 83 ? 10.878 -8.170 -27.75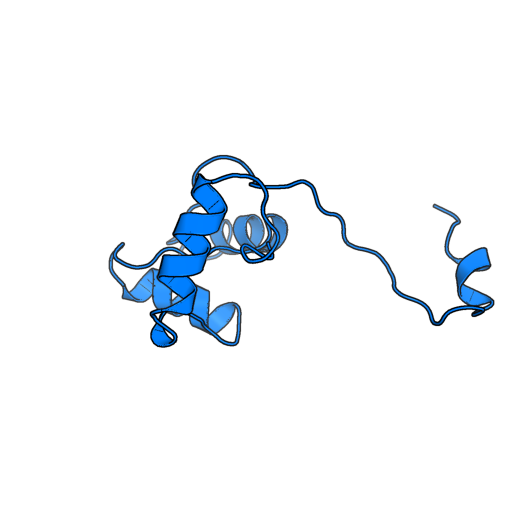2 1.00 88.38 83 SER A CA 1
ATOM 666 C C . SER A 1 83 ? 11.504 -6.983 -28.501 1.00 88.38 83 SER A C 1
ATOM 668 O O . SER A 1 83 ? 12.122 -6.134 -27.850 1.00 88.38 83 SER A O 1
ATOM 670 N N . PRO A 1 84 ? 11.274 -6.835 -29.821 1.00 86.12 84 PRO A N 1
ATOM 671 C CA . PRO A 1 84 ? 11.725 -5.664 -30.582 1.00 86.12 84 PRO A CA 1
ATOM 672 C C . PRO A 1 84 ? 11.052 -4.363 -30.106 1.00 86.12 84 PRO A C 1
ATOM 674 O O . PRO A 1 84 ? 11.552 -3.267 -30.342 1.00 86.12 84 PRO A O 1
ATOM 677 N N . LEU A 1 85 ? 9.939 -4.465 -29.367 1.00 84.06 85 LEU A N 1
ATOM 678 C CA . LEU A 1 85 ? 9.297 -3.322 -28.714 1.00 84.06 85 LEU A CA 1
ATOM 679 C C . LEU A 1 85 ? 10.155 -2.745 -27.584 1.00 84.06 85 LEU A C 1
ATOM 681 O O . LEU A 1 85 ? 9.913 -1.633 -27.142 1.00 84.06 85 LEU A O 1
ATOM 685 N N . ARG A 1 86 ? 11.156 -3.462 -27.073 1.00 79.69 86 ARG A N 1
ATOM 686 C CA . ARG A 1 86 ? 12.017 -2.875 -26.049 1.00 79.69 86 ARG A CA 1
ATOM 687 C C . ARG A 1 86 ? 12.833 -1.717 -26.614 1.00 79.69 86 ARG A C 1
ATOM 689 O O . ARG A 1 86 ? 12.918 -0.702 -25.947 1.00 79.69 86 ARG A O 1
ATOM 696 N N . GLU A 1 87 ? 13.390 -1.849 -27.813 1.00 69.56 87 GLU A N 1
ATOM 697 C CA . GLU A 1 87 ? 14.286 -0.843 -28.407 1.00 69.56 87 GLU A CA 1
ATOM 698 C C . GLU A 1 87 ? 13.519 0.380 -28.916 1.00 69.56 87 GLU A C 1
ATOM 700 O O . GLU A 1 87 ? 13.944 1.509 -28.695 1.00 69.56 87 GLU A O 1
ATOM 705 N N . ASN A 1 88 ? 12.334 0.167 -29.494 1.00 66.94 88 ASN A N 1
ATOM 706 C CA . ASN A 1 88 ? 11.527 1.250 -30.066 1.00 66.94 88 ASN A CA 1
ATOM 707 C C . ASN A 1 88 ? 10.799 2.117 -29.023 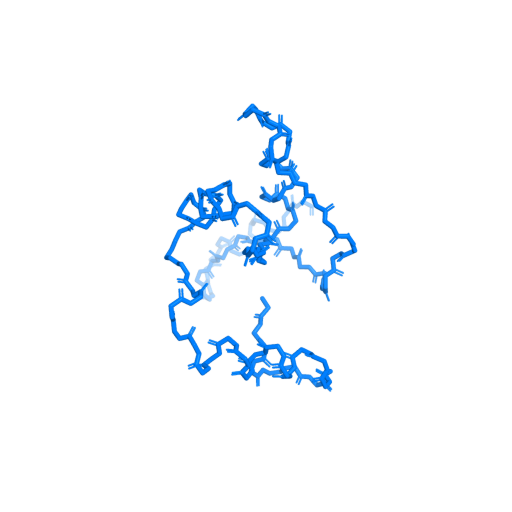1.00 66.94 88 ASN A C 1
ATOM 709 O O . ASN A 1 88 ? 10.319 3.193 -29.364 1.00 66.94 88 ASN A O 1
ATOM 713 N N . TRP A 1 89 ? 10.667 1.649 -27.777 1.00 65.56 89 TRP A N 1
ATOM 714 C CA . TRP A 1 89 ? 9.906 2.347 -26.731 1.00 65.56 89 TRP A CA 1
ATOM 715 C C . TRP A 1 89 ? 10.784 3.103 -25.724 1.00 65.56 89 TRP A C 1
ATOM 717 O O . TRP A 1 89 ? 10.265 3.946 -24.994 1.00 65.56 89 TRP A O 1
ATOM 727 N N . VAL A 1 90 ? 12.103 2.863 -25.690 1.00 59.62 90 VAL A N 1
ATOM 728 C CA . VAL A 1 90 ? 13.060 3.718 -24.953 1.00 59.62 90 VAL A CA 1
ATOM 729 C C . VAL A 1 90 ? 13.429 4.928 -25.823 1.00 59.62 90 VAL A C 1
ATOM 731 O O . VAL A 1 90 ? 14.566 5.105 -26.237 1.00 59.62 90 VAL A O 1
ATOM 734 N N . ALA A 1 91 ? 12.425 5.737 -26.155 1.00 48.00 91 ALA A N 1
ATOM 735 C CA . ALA A 1 91 ? 12.569 6.987 -26.902 1.00 48.00 91 ALA A CA 1
ATOM 736 C C . ALA A 1 91 ? 11.789 8.120 -26.210 1.00 48.00 91 ALA A C 1
ATOM 738 O O . ALA A 1 91 ? 11.013 8.835 -26.843 1.00 48.00 91 ALA A O 1
ATOM 739 N N . PHE A 1 92 ? 11.981 8.243 -24.894 1.00 48.16 92 PHE A N 1
ATOM 740 C CA . PHE A 1 92 ? 11.597 9.408 -24.097 1.00 48.16 92 PHE A CA 1
ATOM 741 C C . PHE A 1 92 ? 12.827 9.932 -23.365 1.00 48.16 92 PHE A C 1
ATOM 743 O O . PHE A 1 92 ? 13.556 9.086 -22.793 1.00 48.16 92 PHE A O 1
#

pLDDT: mean 89.65, std 11.9, range [48.0, 98.19]

Foldseek 3Di:
DPLVPDPDPVSVVVCVVCVVPVVLDDDDPVRQVVCCQPVVNPHDDDDDPVVQVVVCPDPPNRHDDDDDDPDDDDDDDDDPPPDPVVVVVPPD

Secondary structure (DSSP, 8-state):
--GGG--SHHHHHHHHHHHH-GGG--SSHHHHHHHHHHTTTS------HHHHHHHHTSTT------S--SS---------TT-THHHHH---

Radius of gyration: 17.21 Å; chains: 1; bounding box: 33×28×45 Å